Protein AF-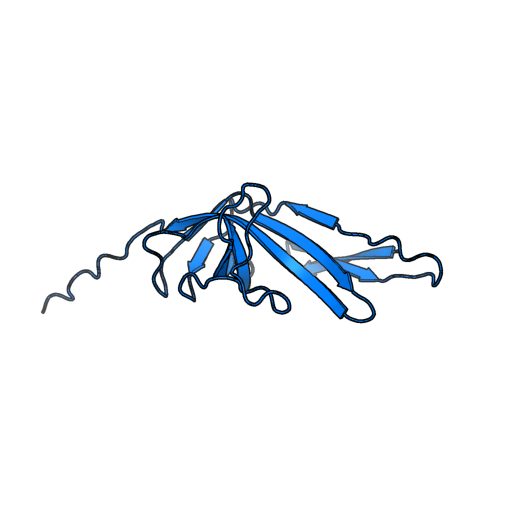A0A257RTP9-F1 (afdb_monomer)

Nearest PDB structures (foldseek):
  3tqy-assembly1_D  TM=5.993E-01  e=2.022E-03  Coxiella burnetii
  7vum-assembly1_C  TM=6.004E-01  e=2.499E-03  Pseudomonas aeruginosa PAO1
  1ue6-assembly1_B-2  TM=5.373E-01  e=2.132E-03  Mycobacterium tuberculosis
  2k5v-assembly1_A  TM=5.309E-01  e=2.640E-01  Methanococcus maripaludis
  2hql-assembly2_C  TM=3.194E-01  e=8.923E-01  Mycoplasmoides pneumoniae

Foldseek 3Di:
DDFDFDFDDDVPDTDTDTDDDDDDDDDCPWPKDKDWDDCPQKWKWWQDAWAFPADPPVRDGDADPVRFGKTWTWMWIQGPPGIDTATEIEGHGEPPHDGGFTKDFARWMWIWGDDPPDTDIHIYTHDIYGPDPPPPDPPDD

Structure (mmCIF, N/CA/C/O backbone):
data_AF-A0A257RTP9-F1
#
_entry.id   AF-A0A257RTP9-F1
#
loop_
_atom_site.group_PDB
_atom_site.id
_atom_site.type_symbol
_atom_site.label_atom_id
_atom_site.label_alt_id
_atom_site.label_comp_id
_atom_site.label_asym_id
_atom_site.label_entity_id
_atom_site.label_seq_id
_atom_site.pdbx_PDB_ins_code
_atom_site.Cartn_x
_atom_site.Cartn_y
_atom_site.Cartn_z
_atom_site.occupancy
_atom_site.B_iso_or_equiv
_atom_site.auth_seq_id
_atom_site.auth_comp_id
_atom_site.auth_asym_id
_atom_site.auth_atom_id
_atom_site.pdbx_PDB_model_num
ATOM 1 N N . MET A 1 1 ? 27.534 -8.662 5.327 1.00 55.84 1 MET A N 1
ATOM 2 C CA . MET A 1 1 ? 26.340 -7.868 5.716 1.00 55.84 1 MET A CA 1
ATOM 3 C C . MET A 1 1 ? 26.090 -7.968 7.215 1.00 55.84 1 MET A C 1
ATOM 5 O O . MET A 1 1 ? 25.729 -9.040 7.689 1.00 55.84 1 MET A O 1
ATOM 9 N N . THR A 1 2 ? 26.276 -6.873 7.956 1.00 44.69 2 THR A N 1
ATOM 10 C CA . THR A 1 2 ? 25.970 -6.822 9.393 1.00 44.69 2 THR A CA 1
ATOM 11 C C . THR A 1 2 ? 24.638 -6.110 9.568 1.00 44.69 2 THR A C 1
ATOM 13 O O . THR A 1 2 ? 24.501 -4.936 9.227 1.00 44.69 2 THR A O 1
ATOM 16 N N . LEU A 1 3 ? 23.638 -6.817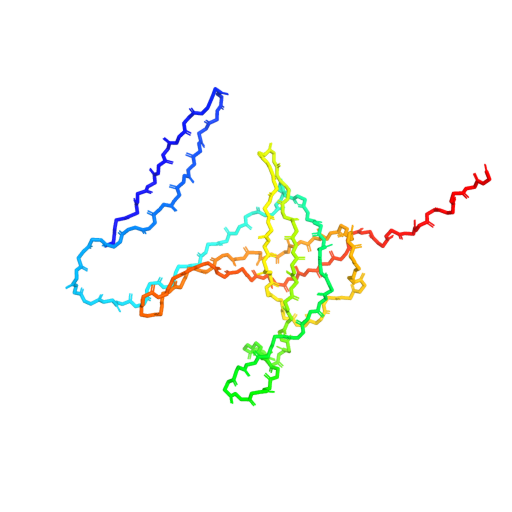 10.091 1.00 47.09 3 LEU A N 1
ATOM 17 C CA . LEU A 1 3 ? 22.421 -6.164 10.552 1.00 47.09 3 LEU A CA 1
ATOM 18 C C . LEU A 1 3 ? 22.743 -5.539 11.903 1.00 47.09 3 LEU A C 1
ATOM 20 O O . LEU A 1 3 ? 22.872 -6.248 12.900 1.00 47.09 3 LEU A O 1
ATOM 24 N N . THR A 1 4 ? 22.898 -4.216 11.928 1.00 45.53 4 THR A N 1
ATOM 25 C CA . THR A 1 4 ? 23.021 -3.511 13.202 1.00 45.53 4 THR A CA 1
ATOM 26 C C . THR A 1 4 ? 21.623 -3.136 13.643 1.00 45.53 4 THR A C 1
ATOM 28 O O . THR A 1 4 ? 21.000 -2.208 13.124 1.00 45.53 4 THR A O 1
ATOM 31 N N . VAL A 1 5 ? 21.109 -3.930 14.573 1.00 47.53 5 VAL A N 1
ATOM 32 C CA . VAL A 1 5 ? 19.855 -3.649 15.250 1.00 47.53 5 VAL A CA 1
ATOM 33 C C . VAL A 1 5 ? 20.189 -2.737 16.420 1.00 47.53 5 VAL A C 1
ATOM 35 O O . VAL A 1 5 ? 20.748 -3.177 17.423 1.00 47.53 5 VAL A O 1
ATOM 38 N N . PHE A 1 6 ? 19.900 -1.447 16.271 1.00 48.06 6 PHE A N 1
ATOM 39 C CA . PHE A 1 6 ? 20.047 -0.513 17.376 1.00 48.06 6 PHE A CA 1
ATOM 40 C C . PHE A 1 6 ? 18.810 -0.614 18.254 1.00 48.06 6 PHE A C 1
ATOM 42 O O . PHE A 1 6 ? 17.725 -0.185 17.860 1.00 48.06 6 PHE A O 1
ATOM 49 N N . ALA A 1 7 ? 19.002 -1.190 19.436 1.00 41.19 7 ALA A N 1
ATOM 50 C CA . ALA A 1 7 ? 18.074 -1.072 20.540 1.00 41.19 7 ALA A CA 1
ATOM 51 C C . ALA A 1 7 ? 18.228 0.328 21.148 1.00 41.19 7 ALA A C 1
ATOM 53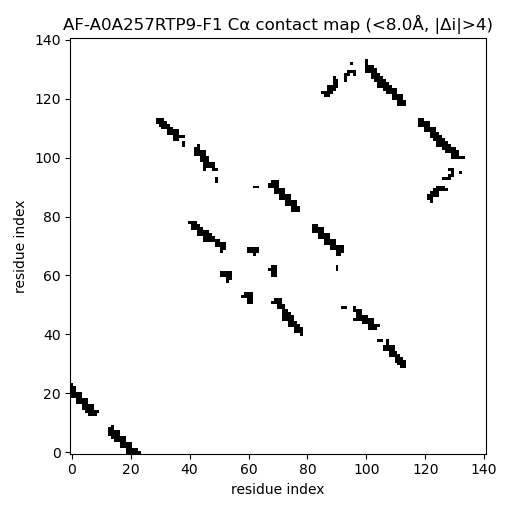 O O . ALA A 1 7 ? 19.233 0.610 21.802 1.00 41.19 7 ALA A O 1
ATOM 54 N N . PHE A 1 8 ? 17.271 1.218 20.911 1.00 58.28 8 PHE A N 1
ATOM 55 C CA . PHE A 1 8 ? 17.201 2.490 21.627 1.00 58.28 8 PHE A CA 1
ATOM 56 C C . PHE A 1 8 ? 16.088 2.399 22.667 1.00 58.28 8 PHE A C 1
ATOM 58 O O . PHE A 1 8 ? 15.010 1.894 22.377 1.00 58.28 8 PHE A O 1
ATOM 65 N N . SER A 1 9 ? 16.355 2.828 23.897 1.00 39.91 9 SER A N 1
ATOM 66 C CA . SER A 1 9 ? 15.379 2.762 24.984 1.00 39.91 9 SER A CA 1
ATOM 67 C C . SER A 1 9 ? 14.951 4.170 25.369 1.00 39.91 9 SER A C 1
ATOM 69 O O . SER A 1 9 ? 15.769 4.982 25.799 1.00 39.91 9 SER A O 1
ATOM 71 N N . GLN A 1 10 ? 13.659 4.447 25.210 1.00 55.81 10 GLN A N 1
ATOM 72 C CA . GLN A 1 10 ? 12.974 5.530 25.916 1.00 55.81 10 GLN A CA 1
ATOM 73 C C . GLN A 1 10 ? 12.272 4.930 27.144 1.00 55.81 10 GLN A C 1
ATOM 75 O O . GLN A 1 10 ? 12.061 3.712 27.168 1.00 55.81 10 GLN A O 1
ATOM 80 N N . PRO A 1 11 ? 11.937 5.718 28.187 1.00 50.47 11 PRO A N 1
ATOM 81 C CA . PRO A 1 11 ? 11.333 5.173 29.402 1.00 50.47 11 PRO A CA 1
ATOM 82 C C . PRO A 1 11 ? 10.086 4.331 29.085 1.00 50.47 11 PRO A C 1
ATOM 84 O O . PRO A 1 11 ? 9.049 4.861 28.703 1.00 50.47 11 PRO A O 1
ATOM 87 N N . GLY A 1 12 ? 10.221 3.010 29.245 1.00 48.84 12 GLY A N 1
ATOM 88 C CA . GLY A 1 12 ? 9.152 2.021 29.087 1.00 48.84 12 GLY A CA 1
ATOM 89 C C . GLY A 1 12 ? 9.109 1.239 27.767 1.00 48.84 12 GLY A C 1
ATOM 90 O O . GLY A 1 12 ? 8.331 0.292 27.697 1.00 48.84 12 GLY A O 1
ATOM 91 N N . VAL A 1 13 ? 9.915 1.568 26.744 1.00 37.66 13 VAL A N 1
ATOM 92 C CA . VAL A 1 13 ? 9.818 0.933 25.406 1.00 37.66 13 VAL A CA 1
ATOM 93 C C . VAL A 1 13 ? 11.198 0.686 24.775 1.00 37.66 13 VAL A C 1
ATOM 95 O O . VAL A 1 13 ? 12.103 1.521 24.869 1.00 37.66 13 VAL A O 1
ATOM 98 N N . LEU A 1 14 ? 11.362 -0.482 24.138 1.00 37.22 14 LEU A N 1
ATOM 99 C CA . LEU A 1 14 ? 12.559 -0.894 23.396 1.00 37.22 14 LEU A CA 1
ATOM 100 C C . LEU A 1 14 ? 12.326 -0.712 21.888 1.00 37.22 14 LEU A C 1
ATOM 102 O O . LEU A 1 14 ? 11.552 -1.448 21.284 1.00 37.22 14 LEU A O 1
ATOM 106 N N . TYR A 1 15 ? 13.027 0.236 21.279 1.00 44.69 15 TYR A N 1
ATOM 107 C CA . TYR A 1 15 ? 12.947 0.543 19.852 1.00 44.69 15 TYR A CA 1
ATOM 108 C C . TYR A 1 15 ? 14.003 -0.243 19.085 1.00 44.69 15 TYR A C 1
ATOM 110 O O . TYR A 1 15 ? 15.163 -0.242 19.486 1.00 44.69 15 TYR A O 1
ATOM 118 N N . LEU A 1 16 ? 13.641 -0.855 17.955 1.00 45.94 16 LEU A N 1
ATOM 119 C CA . LEU A 1 16 ? 14.574 -1.583 17.087 1.00 45.94 16 LEU A CA 1
ATOM 120 C C . LEU A 1 16 ? 14.747 -0.822 15.770 1.00 45.94 16 LEU A C 1
ATOM 122 O O . LEU A 1 16 ? 13.957 -0.970 14.840 1.00 45.94 16 LEU A O 1
ATOM 126 N N . ARG A 1 17 ? 15.804 -0.013 15.660 1.00 54.06 17 ARG A N 1
ATOM 127 C CA . ARG A 1 17 ? 16.180 0.602 14.381 1.00 54.06 17 ARG A CA 1
ATOM 128 C C . ARG A 1 17 ? 17.064 -0.373 13.614 1.00 54.06 17 ARG A C 1
ATOM 130 O O . ARG A 1 17 ? 18.225 -0.579 13.966 1.00 54.06 17 ARG A O 1
ATOM 137 N N . VAL A 1 18 ? 16.509 -0.973 12.565 1.00 49.22 18 VAL A N 1
ATOM 138 C CA . VAL A 1 18 ? 17.244 -1.888 11.686 1.00 49.22 18 VAL A CA 1
ATOM 139 C C . VAL A 1 18 ? 18.015 -1.065 10.661 1.00 49.22 18 VAL A C 1
ATOM 141 O O . VAL A 1 18 ? 17.437 -0.515 9.725 1.00 49.22 18 VAL A O 1
ATOM 144 N N . VAL A 1 19 ? 19.330 -0.961 10.847 1.00 48.31 19 VAL A N 1
ATOM 145 C CA . VAL A 1 19 ? 20.228 -0.345 9.868 1.00 48.31 19 VAL A CA 1
ATOM 146 C C . VAL A 1 19 ? 21.005 -1.459 9.179 1.00 48.31 19 VAL A C 1
ATOM 148 O O . VAL A 1 19 ? 21.775 -2.188 9.810 1.00 48.31 19 VAL A O 1
ATOM 151 N N . ALA A 1 20 ? 20.790 -1.607 7.875 1.00 48.59 20 ALA A N 1
ATOM 152 C CA . ALA A 1 20 ? 21.568 -2.517 7.050 1.00 48.59 20 ALA A CA 1
ATOM 153 C C . ALA A 1 20 ? 22.876 -1.826 6.639 1.00 48.59 20 ALA A C 1
ATOM 155 O O . ALA A 1 20 ? 22.851 -0.874 5.862 1.00 48.59 20 ALA A O 1
ATOM 156 N N . THR A 1 21 ? 24.016 -2.301 7.145 1.00 51.81 21 THR A N 1
ATOM 157 C CA . THR A 1 21 ? 25.340 -1.888 6.661 1.00 51.81 21 THR A CA 1
ATOM 158 C C . THR A 1 21 ? 26.091 -3.092 6.095 1.00 51.81 21 THR A C 1
ATOM 160 O O . THR A 1 21 ? 26.297 -4.118 6.753 1.00 51.81 21 THR A O 1
ATOM 163 N N . ASN A 1 22 ? 26.491 -2.993 4.827 1.00 52.72 22 ASN A N 1
ATOM 164 C CA . ASN A 1 22 ? 27.319 -4.005 4.181 1.00 52.72 22 ASN A CA 1
ATOM 165 C C . ASN A 1 22 ? 28.789 -3.754 4.526 1.00 52.72 22 ASN A C 1
ATOM 167 O O . ASN A 1 22 ? 29.403 -2.829 4.011 1.00 52.72 22 ASN A O 1
ATOM 171 N N . ARG A 1 23 ? 29.337 -4.575 5.428 1.00 60.19 23 ARG A N 1
ATOM 172 C CA . ARG A 1 23 ? 30.776 -4.825 5.505 1.00 60.19 23 ARG A CA 1
ATOM 173 C C . ARG A 1 23 ? 31.075 -6.004 4.577 1.00 60.19 23 ARG A C 1
ATOM 175 O O . ARG A 1 23 ? 30.393 -7.029 4.696 1.00 60.19 23 ARG A O 1
ATOM 182 N N . ASP A 1 24 ? 32.047 -5.775 3.702 1.00 50.06 24 ASP A N 1
ATOM 183 C CA . ASP A 1 24 ? 32.729 -6.673 2.762 1.00 50.06 24 ASP A CA 1
ATOM 184 C C . ASP A 1 24 ? 32.346 -6.512 1.279 1.00 50.06 24 ASP A C 1
ATOM 186 O O . ASP A 1 24 ? 31.275 -6.901 0.812 1.00 50.06 24 ASP A O 1
ATOM 190 N N . ASP A 1 25 ? 33.311 -5.939 0.555 1.00 53.22 25 ASP A N 1
ATOM 191 C CA . ASP A 1 25 ? 33.371 -5.704 -0.883 1.00 53.22 25 ASP A CA 1
ATOM 192 C C . ASP A 1 25 ? 33.756 -6.994 -1.629 1.00 53.22 25 ASP A C 1
ATOM 194 O O . ASP A 1 25 ? 34.843 -7.098 -2.192 1.00 53.22 25 ASP A O 1
ATOM 198 N N . ASN A 1 26 ? 32.919 -8.031 -1.614 1.00 48.03 26 ASN A N 1
ATOM 199 C CA . ASN A 1 26 ? 33.019 -9.083 -2.631 1.00 48.03 26 ASN A CA 1
ATOM 200 C C . ASN A 1 26 ? 31.734 -9.916 -2.703 1.00 48.03 26 ASN A C 1
ATOM 202 O O . ASN A 1 26 ? 31.303 -10.490 -1.709 1.00 48.03 26 ASN A O 1
ATOM 206 N N . GLU A 1 27 ? 31.149 -9.976 -3.900 1.00 47.44 27 GLU A N 1
ATOM 207 C CA . GLU A 1 27 ? 29.901 -10.668 -4.255 1.00 47.44 27 GLU A CA 1
ATOM 208 C C . GLU A 1 27 ? 28.613 -10.085 -3.630 1.00 47.44 27 GLU A C 1
ATOM 210 O O . GLU A 1 27 ? 28.013 -10.636 -2.706 1.00 47.44 27 GLU A O 1
ATOM 215 N N . ILE A 1 28 ? 28.109 -8.986 -4.212 1.00 48.56 28 ILE A N 1
ATOM 216 C CA . ILE A 1 28 ? 26.727 -8.525 -3.997 1.00 48.56 28 ILE A CA 1
ATOM 217 C C . ILE A 1 28 ? 25.777 -9.544 -4.645 1.00 48.56 28 ILE A C 1
ATOM 219 O O . ILE A 1 28 ? 25.266 -9.343 -5.745 1.00 48.56 28 ILE A O 1
ATOM 223 N N . LYS A 1 29 ? 25.513 -10.662 -3.963 1.00 47.22 29 LYS A N 1
ATOM 224 C CA . LYS A 1 29 ? 24.253 -11.384 -4.160 1.00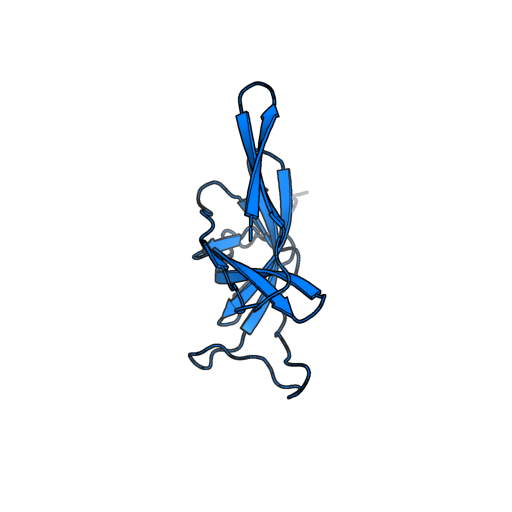 47.22 29 LYS A CA 1
ATOM 225 C C . LYS A 1 29 ? 23.148 -10.394 -3.803 1.00 47.22 29 LYS A C 1
ATOM 227 O O . LYS A 1 29 ? 23.089 -9.954 -2.656 1.00 47.22 29 LYS A O 1
ATOM 232 N N . GLU A 1 30 ? 22.316 -10.011 -4.773 1.00 54.41 30 GLU A N 1
ATOM 233 C CA . GLU A 1 30 ? 21.139 -9.162 -4.558 1.00 54.41 30 GLU A CA 1
ATOM 234 C C . GLU A 1 30 ? 20.325 -9.675 -3.355 1.00 54.41 30 GLU A C 1
ATOM 236 O O . GLU A 1 30 ? 19.520 -10.600 -3.471 1.00 54.41 30 GLU A O 1
ATOM 241 N N . SER A 1 31 ? 20.525 -9.090 -2.174 1.00 56.84 31 SER A N 1
ATOM 242 C CA . SER A 1 31 ? 19.802 -9.481 -0.967 1.00 56.84 31 SER A CA 1
ATOM 243 C C . SER A 1 31 ? 18.489 -8.705 -0.905 1.00 56.84 31 SER A C 1
ATOM 245 O O . SER A 1 31 ? 18.357 -7.661 -0.268 1.00 56.84 31 SER A O 1
ATOM 247 N N . LYS A 1 32 ? 17.484 -9.217 -1.618 1.00 64.38 32 LYS A N 1
ATOM 248 C CA . LYS A 1 32 ? 16.094 -8.762 -1.490 1.00 64.38 32 LYS A CA 1
ATOM 249 C C . LYS A 1 32 ? 15.483 -9.413 -0.249 1.00 64.38 32 LYS A C 1
ATOM 251 O O . LYS A 1 32 ? 15.117 -10.587 -0.288 1.00 64.38 32 LYS A O 1
ATOM 256 N N . MET A 1 33 ? 15.377 -8.672 0.853 1.00 81.81 33 MET A N 1
ATOM 257 C CA . MET A 1 33 ? 14.648 -9.128 2.040 1.00 81.81 33 MET A CA 1
ATOM 258 C C . MET A 1 33 ? 13.190 -8.694 1.942 1.00 81.81 33 MET A C 1
ATOM 260 O O . MET A 1 33 ? 12.905 -7.558 1.567 1.00 81.81 33 MET A O 1
ATOM 264 N N . LYS A 1 34 ? 12.272 -9.600 2.288 1.00 81.25 34 LYS A N 1
ATOM 265 C CA . LYS A 1 34 ? 10.838 -9.322 2.408 1.00 81.25 34 LYS A CA 1
ATOM 266 C C . LYS A 1 34 ? 10.460 -9.368 3.881 1.00 81.25 34 LYS A C 1
ATOM 268 O O . LYS A 1 34 ? 10.678 -10.382 4.535 1.00 81.25 34 LYS A O 1
ATOM 273 N N . LEU A 1 35 ? 9.899 -8.277 4.378 1.00 86.56 35 LEU A N 1
ATOM 274 C CA . LEU A 1 35 ? 9.499 -8.089 5.764 1.00 86.56 35 LEU A CA 1
ATOM 275 C C . LEU A 1 35 ? 7.978 -7.909 5.796 1.00 86.56 35 LEU A C 1
ATOM 277 O O . LEU A 1 35 ? 7.490 -6.849 5.396 1.00 86.56 35 LEU A O 1
ATOM 281 N N . PRO A 1 36 ? 7.215 -8.934 6.210 1.00 87.06 36 PRO A N 1
ATOM 282 C CA . PRO A 1 36 ? 5.798 -8.776 6.500 1.00 87.06 36 PRO A CA 1
ATOM 283 C C . PRO A 1 36 ? 5.617 -7.771 7.639 1.00 87.06 36 PRO A C 1
ATOM 285 O O . PRO A 1 36 ? 6.281 -7.878 8.670 1.00 87.06 36 PRO A O 1
ATOM 288 N N . ILE A 1 37 ? 4.739 -6.794 7.441 1.00 83.31 37 ILE A N 1
ATOM 289 C CA . ILE A 1 37 ? 4.390 -5.791 8.445 1.00 83.31 37 ILE A CA 1
ATOM 290 C C . ILE A 1 37 ? 3.039 -6.179 9.028 1.00 83.31 37 ILE A C 1
ATOM 292 O O . ILE A 1 37 ? 2.065 -6.337 8.290 1.00 83.31 37 ILE A O 1
ATOM 296 N N . ASP A 1 38 ? 2.981 -6.314 10.351 1.00 84.12 38 ASP A N 1
ATOM 297 C CA . ASP A 1 38 ? 1.704 -6.446 11.037 1.00 84.12 38 ASP A CA 1
ATOM 298 C C . ASP A 1 38 ? 0.971 -5.099 11.021 1.00 84.12 38 ASP A C 1
ATOM 300 O O . ASP A 1 38 ? 1.457 -4.098 11.547 1.00 84.12 38 ASP A O 1
ATOM 304 N N . THR A 1 39 ? -0.195 -5.076 10.381 1.00 86.69 39 THR A N 1
ATOM 305 C CA . THR A 1 39 ? -1.045 -3.889 10.253 1.00 86.69 39 THR A CA 1
ATOM 306 C C . THR A 1 39 ? -2.154 -3.838 11.304 1.00 86.69 39 THR A C 1
ATOM 308 O O . THR A 1 39 ? -2.968 -2.920 11.273 1.00 86.69 39 THR A O 1
ATOM 311 N N . SER A 1 40 ? -2.196 -4.793 12.244 1.00 83.06 40 SER A N 1
ATOM 312 C CA . SER A 1 40 ? -3.257 -4.918 13.257 1.00 83.06 40 SER A CA 1
ATOM 313 C C . SER A 1 40 ? -3.388 -3.707 14.186 1.00 83.06 40 SER A C 1
ATOM 315 O O . SER A 1 40 ? -4.493 -3.375 14.609 1.00 83.06 40 SER A O 1
ATOM 317 N N . SER A 1 41 ? -2.266 -3.053 14.489 1.00 81.75 41 SER A N 1
ATOM 318 C CA . SER A 1 41 ? -2.170 -1.933 15.434 1.00 81.75 41 SER A CA 1
ATOM 319 C C . SER A 1 41 ? -1.922 -0.589 14.738 1.00 81.75 41 SER A C 1
ATOM 321 O O . SER A 1 41 ? -1.521 0.374 15.389 1.00 81.75 41 SER A O 1
ATOM 323 N N . LEU A 1 42 ? -2.098 -0.542 13.412 1.00 87.31 42 LEU A N 1
ATOM 324 C CA . LEU A 1 42 ? -1.850 0.636 12.587 1.00 87.31 42 LEU A CA 1
ATOM 325 C C . LEU A 1 42 ? -3.155 1.141 11.970 1.00 87.31 42 LEU A C 1
ATOM 327 O O . LEU A 1 42 ? -3.897 0.384 11.341 1.00 87.31 42 LEU A O 1
ATOM 331 N N . ASP A 1 43 ? -3.381 2.443 12.087 1.00 90.62 43 ASP A N 1
ATOM 332 C CA . ASP A 1 43 ? -4.403 3.164 11.341 1.00 90.62 43 ASP A CA 1
ATOM 333 C C . ASP A 1 43 ? -3.811 3.699 10.039 1.00 90.62 43 ASP A C 1
ATOM 335 O O . ASP A 1 43 ? -2.687 4.197 10.017 1.00 90.62 43 ASP A O 1
ATOM 339 N N . PHE A 1 44 ? -4.562 3.634 8.938 1.00 92.62 44 PHE A N 1
ATOM 340 C CA . PHE A 1 44 ? -4.101 4.167 7.656 1.00 92.62 44 PHE A CA 1
ATOM 341 C C . PHE A 1 44 ? -5.052 5.219 7.099 1.00 92.62 44 PHE A C 1
ATOM 343 O O . PHE A 1 44 ? -6.267 5.021 7.058 1.00 92.62 44 PHE A O 1
ATOM 350 N N . LEU A 1 45 ? -4.482 6.313 6.595 1.00 93.12 45 LEU A N 1
ATOM 351 C CA . LEU A 1 45 ? -5.202 7.358 5.866 1.00 93.12 45 LEU A CA 1
ATOM 352 C C . LEU A 1 45 ? -4.658 7.477 4.446 1.00 93.12 45 LEU A C 1
ATOM 354 O O . LEU A 1 45 ? -3.454 7.622 4.250 1.00 93.12 45 LEU A O 1
ATOM 358 N N . ALA A 1 46 ? -5.532 7.460 3.445 1.00 93.38 46 ALA A N 1
ATOM 359 C CA . ALA A 1 46 ? -5.138 7.714 2.066 1.00 93.38 46 ALA A CA 1
ATOM 360 C C . ALA A 1 46 ? -4.832 9.204 1.863 1.00 93.38 46 ALA A C 1
ATOM 362 O O . ALA A 1 46 ? -5.683 10.058 2.100 1.00 93.38 46 ALA A O 1
ATOM 363 N N . VAL A 1 47 ? -3.630 9.525 1.385 1.00 93.19 47 VAL A N 1
ATOM 364 C CA . VAL A 1 47 ? -3.204 10.905 1.066 1.00 93.19 47 VAL A CA 1
ATOM 365 C C . VAL A 1 47 ? -2.963 11.117 -0.427 1.00 93.19 47 VAL A C 1
ATOM 367 O O . VAL A 1 47 ? -2.470 12.157 -0.847 1.00 93.19 47 VAL A O 1
ATOM 370 N N . SER A 1 48 ? -3.356 10.141 -1.241 1.00 90.62 48 SER A N 1
ATOM 371 C CA . SER A 1 48 ? -3.419 10.236 -2.700 1.00 90.62 48 SER A CA 1
ATOM 372 C C . SER A 1 48 ? -4.578 9.392 -3.223 1.00 90.62 48 SER A C 1
ATOM 374 O O . SER A 1 48 ? -5.085 8.520 -2.511 1.00 90.62 48 SER A O 1
ATOM 376 N N . ILE A 1 49 ? -4.975 9.641 -4.467 1.00 90.31 49 ILE A N 1
ATOM 377 C CA . ILE A 1 49 ? -5.801 8.705 -5.234 1.00 90.31 49 ILE A CA 1
ATOM 378 C C . ILE A 1 49 ? -4.938 7.543 -5.750 1.00 90.31 49 ILE A C 1
ATOM 380 O O . ILE A 1 49 ? -3.712 7.591 -5.671 1.00 90.31 49 ILE A O 1
ATOM 384 N N . ALA A 1 50 ? -5.571 6.490 -6.266 1.00 91.94 50 ALA A N 1
ATOM 385 C CA . ALA A 1 50 ? -4.851 5.366 -6.847 1.00 91.94 50 ALA A CA 1
ATOM 386 C C . ALA A 1 50 ? -4.277 5.763 -8.207 1.00 91.94 50 ALA A C 1
ATOM 388 O O . ALA A 1 50 ? -5.022 6.060 -9.138 1.00 91.94 50 ALA A O 1
ATOM 389 N N . GLU A 1 51 ? -2.953 5.748 -8.323 1.00 92.75 51 GLU A N 1
ATOM 390 C CA . GLU A 1 51 ? -2.263 6.138 -9.550 1.00 92.75 51 GLU A CA 1
ATOM 391 C C . GLU A 1 51 ? -1.688 4.915 -10.269 1.00 92.75 51 GLU A C 1
ATOM 393 O O . GLU A 1 51 ? -1.076 4.054 -9.628 1.00 92.75 51 GLU A O 1
ATOM 398 N N . PRO A 1 52 ? -1.852 4.801 -11.598 1.00 93.19 52 PRO A N 1
ATOM 399 C CA . PRO A 1 52 ? -1.276 3.699 -12.352 1.00 93.19 52 PRO A CA 1
ATOM 400 C C . PRO A 1 52 ? 0.252 3.775 -12.310 1.00 93.19 52 PRO A C 1
ATOM 402 O O . PRO A 1 52 ? 0.856 4.793 -12.649 1.00 93.19 52 PRO A O 1
ATOM 405 N N . VAL A 1 53 ? 0.906 2.677 -11.930 1.00 91.88 53 VAL A N 1
ATOM 406 C CA . VAL A 1 53 ? 2.370 2.620 -11.950 1.00 91.88 53 VAL A CA 1
ATOM 407 C C . VAL A 1 53 ? 2.823 2.366 -13.377 1.00 91.88 53 VAL A C 1
ATOM 409 O O . VAL A 1 53 ? 2.603 1.281 -13.905 1.00 91.88 53 VAL A O 1
ATOM 412 N N . ILE A 1 54 ? 3.491 3.337 -13.992 1.00 91.88 54 ILE A N 1
ATOM 413 C CA . ILE A 1 54 ? 4.024 3.200 -15.349 1.00 91.88 54 ILE A CA 1
ATOM 414 C C . ILE A 1 54 ? 5.467 2.692 -15.301 1.00 91.88 54 ILE A C 1
ATOM 416 O O . ILE A 1 54 ? 6.281 3.115 -14.476 1.00 91.88 54 ILE A O 1
ATOM 420 N N . ASP A 1 55 ? 5.776 1.738 -16.170 1.00 85.88 55 ASP A N 1
ATOM 421 C CA . ASP A 1 55 ? 7.133 1.273 -16.410 1.00 85.88 55 ASP A CA 1
ATOM 422 C C . ASP A 1 55 ? 7.863 2.259 -17.329 1.00 85.88 55 ASP A C 1
ATOM 424 O O . ASP A 1 55 ? 7.329 2.680 -18.355 1.00 85.88 55 ASP A O 1
ATOM 428 N N . PHE A 1 56 ? 9.072 2.663 -16.945 1.00 79.44 56 PHE A N 1
ATOM 429 C CA . PHE A 1 56 ? 9.788 3.723 -17.652 1.00 79.44 56 PHE A CA 1
ATOM 430 C C . PHE A 1 56 ? 10.227 3.297 -19.059 1.00 79.44 56 PHE A C 1
ATOM 432 O O . PHE A 1 56 ? 10.111 4.085 -19.998 1.00 79.44 56 PHE A O 1
ATOM 439 N N . ASP A 1 57 ? 10.688 2.055 -19.206 1.00 81.69 57 ASP A N 1
ATOM 440 C CA . ASP A 1 57 ? 11.241 1.547 -20.459 1.00 81.69 57 ASP A CA 1
ATOM 441 C C . ASP A 1 57 ? 10.133 1.245 -21.470 1.00 81.69 57 ASP A C 1
ATOM 443 O O . ASP A 1 57 ? 10.183 1.681 -22.620 1.00 81.69 57 ASP A O 1
ATOM 447 N N . SER A 1 58 ? 9.090 0.539 -21.031 1.00 86.06 58 SER A N 1
ATOM 448 C CA . SER A 1 58 ? 7.986 0.136 -21.912 1.00 86.06 58 SER A CA 1
ATOM 449 C C . SER A 1 58 ? 6.902 1.203 -22.079 1.00 86.06 58 SER A C 1
ATOM 451 O O . SER A 1 58 ? 6.085 1.096 -22.994 1.00 86.06 58 SER A O 1
ATOM 453 N N . ARG A 1 59 ? 6.861 2.226 -21.211 1.00 88.69 59 ARG A N 1
ATOM 454 C CA . ARG A 1 59 ? 5.773 3.224 -21.114 1.00 88.69 59 ARG A CA 1
ATOM 455 C C . ARG A 1 59 ? 4.379 2.612 -20.943 1.00 88.69 59 ARG A C 1
ATOM 457 O O . ARG A 1 59 ? 3.373 3.283 -21.166 1.00 88.69 59 ARG A O 1
ATOM 464 N N . GLN A 1 60 ? 4.311 1.345 -20.550 1.00 88.81 60 GLN A N 1
ATOM 465 C CA . GLN A 1 60 ? 3.070 0.639 -20.273 1.00 88.81 60 GLN A CA 1
ATOM 466 C C . GLN A 1 60 ? 2.819 0.603 -18.771 1.00 88.81 60 GLN A C 1
ATOM 468 O O . GLN A 1 60 ? 3.738 0.722 -17.955 1.00 88.81 60 GLN A O 1
ATOM 473 N N . GLN A 1 61 ? 1.553 0.444 -18.394 1.00 89.44 61 GLN A N 1
ATOM 474 C CA . GLN A 1 61 ? 1.218 0.228 -16.998 1.00 89.44 61 GLN A CA 1
ATOM 475 C C . GLN A 1 61 ? 1.830 -1.091 -16.527 1.00 89.44 61 GLN A C 1
ATOM 477 O O . GLN A 1 61 ? 1.683 -2.130 -17.171 1.00 89.44 61 GLN A O 1
ATOM 482 N N . ARG A 1 62 ? 2.517 -1.045 -15.386 1.00 90.31 62 ARG A N 1
ATOM 483 C CA . ARG A 1 62 ? 3.072 -2.230 -14.749 1.00 90.31 62 ARG A C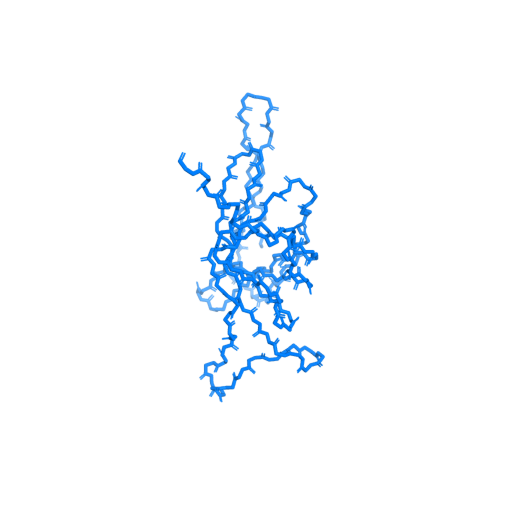A 1
ATOM 484 C C . ARG A 1 62 ? 1.952 -3.170 -14.363 1.00 90.31 62 ARG A C 1
ATOM 486 O O . ARG A 1 62 ? 0.941 -2.751 -13.805 1.00 90.31 62 ARG A O 1
ATOM 493 N N . VAL A 1 63 ? 2.183 -4.446 -14.619 1.00 91.69 63 VAL A N 1
ATOM 494 C CA . VAL A 1 63 ? 1.305 -5.530 -14.208 1.00 91.69 63 VAL A CA 1
ATOM 495 C C . VAL A 1 63 ? 2.026 -6.430 -13.221 1.00 91.69 63 VAL A C 1
ATOM 497 O O . VAL A 1 63 ? 3.255 -6.505 -13.193 1.00 91.69 63 VAL A O 1
ATOM 500 N N . ASP A 1 64 ? 1.244 -7.080 -12.379 1.00 87.94 64 ASP A N 1
ATOM 501 C CA . ASP A 1 64 ? 1.722 -8.103 -11.471 1.00 87.94 64 ASP A CA 1
ATOM 502 C C . ASP A 1 64 ? 1.903 -9.459 -12.170 1.00 87.94 64 ASP A C 1
ATOM 504 O O . ASP A 1 64 ? 1.538 -9.613 -13.335 1.00 87.94 64 ASP A O 1
ATOM 508 N N . ALA A 1 65 ? 2.415 -10.459 -11.446 1.00 85.19 65 ALA A N 1
ATOM 509 C CA . ALA A 1 65 ? 2.559 -11.834 -11.931 1.00 85.19 65 ALA A CA 1
ATOM 510 C C . ALA A 1 65 ? 1.251 -12.419 -12.505 1.00 85.19 65 ALA A C 1
ATOM 512 O O . ALA A 1 65 ? 1.290 -13.142 -13.496 1.00 85.19 65 ALA A O 1
ATOM 513 N N . ASP A 1 66 ? 0.098 -12.047 -11.941 1.00 85.44 66 ASP A N 1
ATOM 514 C CA . ASP A 1 66 ? -1.229 -12.468 -12.415 1.00 85.44 66 ASP A CA 1
ATOM 515 C C . ASP A 1 66 ? -1.776 -11.615 -13.581 1.00 85.44 66 ASP A C 1
ATOM 517 O O . ASP A 1 66 ? -2.950 -11.715 -13.938 1.00 85.44 66 ASP A O 1
ATOM 521 N N . GLY A 1 67 ? -0.977 -10.699 -14.138 1.00 88.12 67 GLY A N 1
ATOM 522 C CA . GLY A 1 67 ? -1.392 -9.789 -15.211 1.00 88.12 67 GLY A CA 1
ATOM 523 C C . GLY A 1 67 ? -2.284 -8.625 -14.759 1.00 88.12 67 GLY A C 1
ATOM 524 O O . GLY A 1 67 ? -2.773 -7.860 -15.589 1.00 88.12 67 GLY A O 1
ATOM 525 N N . LYS A 1 68 ? -2.501 -8.447 -13.450 1.00 90.69 68 LYS A N 1
ATOM 526 C CA . LYS A 1 68 ? -3.280 -7.323 -12.907 1.00 90.69 68 LYS A CA 1
ATOM 527 C C . LYS A 1 68 ? -2.466 -6.038 -12.913 1.00 90.69 68 LYS A C 1
ATOM 529 O O . LYS A 1 68 ? -1.345 -6.016 -12.418 1.00 90.69 68 LYS A O 1
ATOM 534 N N . ALA A 1 69 ? -3.065 -4.958 -13.397 1.00 93.06 69 ALA A N 1
ATOM 535 C CA . ALA A 1 69 ? -2.486 -3.624 -13.367 1.00 93.06 69 ALA A CA 1
ATOM 536 C C . ALA A 1 69 ? -2.118 -3.191 -11.935 1.00 93.06 69 ALA A C 1
ATOM 538 O O . ALA A 1 69 ? -2.914 -3.344 -11.010 1.00 93.06 69 ALA A O 1
ATOM 539 N N . ILE A 1 70 ? -0.910 -2.662 -11.753 1.00 93.81 70 ILE A N 1
ATOM 540 C CA . ILE A 1 70 ? -0.398 -2.187 -10.469 1.00 93.81 70 ILE A CA 1
ATOM 541 C C . ILE A 1 70 ? -0.722 -0.703 -10.322 1.00 93.81 70 ILE A C 1
ATOM 543 O O . ILE A 1 70 ? -0.492 0.103 -11.232 1.00 93.81 70 ILE A O 1
ATOM 547 N N . PHE A 1 71 ? -1.206 -0.356 -9.137 1.00 95.44 71 PHE A N 1
ATOM 548 C CA . PHE A 1 71 ? -1.477 1.007 -8.713 1.00 95.44 71 PHE A CA 1
ATOM 549 C C . PHE A 1 71 ? -0.612 1.357 -7.505 1.00 95.44 71 PHE A C 1
ATOM 551 O O . PHE A 1 71 ? -0.275 0.489 -6.697 1.00 95.44 71 PHE A O 1
ATOM 558 N N . ALA A 1 72 ? -0.228 2.622 -7.396 1.00 94.44 72 ALA A N 1
ATOM 559 C CA . ALA A 1 72 ? 0.434 3.186 -6.235 1.00 94.44 72 ALA A CA 1
ATOM 560 C C . ALA A 1 72 ? -0.559 4.052 -5.463 1.00 94.44 72 ALA A C 1
ATOM 562 O O . ALA A 1 72 ? -1.307 4.834 -6.045 1.00 94.44 72 ALA A O 1
ATOM 563 N N . VAL A 1 73 ? -0.540 3.898 -4.144 1.00 95.31 73 VAL A N 1
ATOM 564 C CA . VAL A 1 73 ? -1.302 4.719 -3.212 1.00 95.31 73 VAL A CA 1
ATOM 565 C C . VAL A 1 73 ? -0.364 5.180 -2.111 1.00 95.31 73 VAL A C 1
ATOM 567 O O . VAL A 1 73 ? 0.217 4.371 -1.390 1.00 95.31 73 VAL A O 1
ATOM 570 N N . SER A 1 74 ? -0.237 6.488 -1.961 1.00 94.00 74 SER A N 1
ATOM 571 C CA . SER A 1 74 ? 0.359 7.109 -0.785 1.00 94.00 74 SER A CA 1
ATOM 572 C C . SER A 1 74 ? -0.630 7.061 0.377 1.00 94.00 74 SER A C 1
ATOM 574 O O . SER A 1 74 ? -1.743 7.593 0.286 1.00 94.00 74 SER A O 1
ATOM 576 N N . VAL A 1 75 ? -0.213 6.427 1.468 1.00 92.81 75 VAL A N 1
ATOM 577 C CA . VAL A 1 75 ? -0.955 6.342 2.727 1.00 92.81 75 VAL A CA 1
ATOM 578 C C . VAL A 1 75 ? -0.102 6.876 3.865 1.00 92.81 75 VAL A C 1
ATOM 580 O O . VAL A 1 75 ? 1.115 6.722 3.858 1.00 92.81 75 VAL A O 1
ATOM 583 N N . VAL A 1 76 ? -0.736 7.478 4.859 1.00 92.62 76 VAL A N 1
ATOM 584 C CA . VAL A 1 76 ? -0.122 7.724 6.162 1.00 92.62 76 VAL A CA 1
ATOM 585 C C . VAL A 1 76 ? -0.425 6.512 7.030 1.00 92.62 76 VAL A C 1
ATOM 587 O O . VAL A 1 76 ? -1.596 6.185 7.198 1.00 92.62 76 VAL A O 1
ATOM 590 N N . ALA A 1 77 ? 0.605 5.853 7.550 1.00 91.44 77 ALA A N 1
ATOM 591 C CA . ALA A 1 77 ? 0.496 4.825 8.576 1.00 91.44 77 ALA A CA 1
ATOM 592 C C . ALA A 1 77 ? 0.675 5.486 9.944 1.00 91.44 77 ALA A C 1
ATOM 594 O O . ALA A 1 77 ? 1.710 6.098 10.194 1.00 91.44 77 ALA A O 1
ATOM 595 N N . ILE A 1 78 ? -0.334 5.387 10.801 1.00 90.06 78 ILE A N 1
ATOM 596 C CA . ILE A 1 78 ? -0.395 5.996 12.128 1.00 90.06 78 ILE A CA 1
ATOM 597 C C . ILE A 1 78 ? -0.364 4.864 13.152 1.00 90.06 78 ILE A C 1
ATOM 599 O O . ILE A 1 78 ? -1.208 3.971 13.126 1.00 90.06 78 ILE A O 1
ATOM 603 N N . GLY A 1 79 ? 0.616 4.897 14.045 1.00 86.56 79 GLY A N 1
ATOM 604 C CA . GLY A 1 79 ? 0.740 3.965 15.162 1.00 86.56 79 GLY A CA 1
ATOM 605 C C . GLY A 1 79 ? 0.926 4.705 16.482 1.00 86.56 79 GLY A C 1
ATOM 606 O O . GLY A 1 79 ? 0.913 5.935 16.532 1.00 86.56 79 GLY A O 1
ATOM 607 N N . GLY A 1 80 ? 1.145 3.953 17.562 1.00 74.12 80 GLY A N 1
ATOM 608 C CA . GLY A 1 80 ? 1.294 4.516 18.911 1.00 74.12 80 GLY A CA 1
ATOM 609 C C . GLY A 1 80 ? 2.447 5.517 19.088 1.00 74.12 80 GLY A C 1
ATOM 610 O O . GLY A 1 80 ? 2.428 6.289 20.041 1.00 74.12 80 GLY A O 1
ATOM 611 N N . GLU A 1 81 ? 3.427 5.536 18.181 1.00 63.09 81 GLU A N 1
ATOM 612 C CA . GLU A 1 81 ? 4.637 6.369 18.280 1.00 63.09 81 GLU A CA 1
ATOM 613 C C . GLU A 1 81 ? 4.692 7.516 17.258 1.00 63.09 81 GLU A C 1
ATOM 615 O O . GLU A 1 81 ? 5.563 8.381 17.355 1.00 63.09 81 GLU A O 1
ATOM 620 N N . GLY A 1 82 ? 3.773 7.563 16.286 1.00 79.88 82 GLY A N 1
ATOM 621 C CA . GLY A 1 82 ? 3.784 8.601 15.258 1.00 79.88 82 GLY A CA 1
ATOM 622 C C . GLY A 1 82 ? 3.125 8.197 13.946 1.00 79.88 82 GLY A C 1
ATOM 623 O O . GLY A 1 82 ? 2.359 7.235 13.878 1.00 79.88 82 GLY A O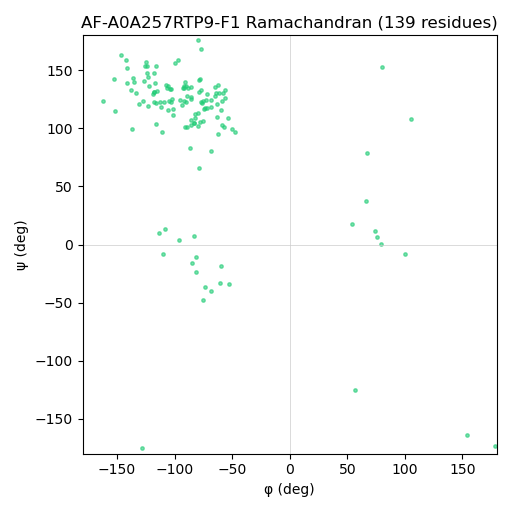 1
ATOM 624 N N . ALA A 1 83 ? 3.414 8.979 12.906 1.00 86.44 83 ALA A N 1
ATOM 625 C CA . ALA A 1 83 ? 2.844 8.815 11.580 1.00 86.44 83 ALA A CA 1
ATOM 626 C C . ALA A 1 83 ? 3.923 8.896 10.491 1.00 86.44 83 ALA A C 1
ATOM 628 O O . ALA A 1 83 ? 4.683 9.864 10.450 1.00 86.44 83 ALA A O 1
ATOM 629 N N . ASP A 1 84 ? 3.934 7.923 9.581 1.00 87.81 84 ASP A N 1
ATOM 630 C CA . ASP A 1 84 ? 4.858 7.843 8.445 1.00 87.81 84 ASP A CA 1
ATOM 631 C C . ASP A 1 84 ? 4.093 7.763 7.119 1.00 87.81 84 ASP A C 1
ATOM 633 O O . ASP A 1 84 ? 3.049 7.118 7.027 1.00 87.81 84 ASP A O 1
ATOM 637 N N . ILE A 1 85 ? 4.618 8.392 6.063 1.00 89.56 85 ILE A N 1
ATOM 638 C CA . ILE A 1 85 ? 4.032 8.312 4.716 1.00 89.56 85 ILE A CA 1
ATOM 639 C C . ILE A 1 85 ? 4.666 7.151 3.949 1.00 89.56 85 ILE A C 1
ATOM 641 O O . ILE A 1 85 ? 5.878 7.110 3.740 1.00 89.56 85 ILE A O 1
ATOM 645 N N . LEU A 1 86 ? 3.828 6.235 3.467 1.00 91.75 86 LEU A N 1
ATOM 646 C CA . LEU A 1 86 ? 4.210 5.055 2.702 1.00 91.75 86 LEU A CA 1
ATOM 647 C C . LEU A 1 86 ? 3.598 5.115 1.302 1.00 91.75 86 LEU A C 1
ATOM 649 O O . LEU A 1 86 ? 2.391 5.295 1.155 1.00 91.75 86 LEU A O 1
ATOM 653 N N . VAL A 1 87 ? 4.407 4.880 0.268 1.00 93.50 87 VAL A N 1
ATOM 654 C CA . VAL A 1 87 ? 3.901 4.638 -1.092 1.00 93.50 87 VAL A CA 1
ATOM 655 C C . VAL A 1 87 ? 3.702 3.137 -1.271 1.00 93.50 87 VAL A C 1
ATOM 657 O O . VAL A 1 87 ? 4.660 2.390 -1.487 1.00 93.50 87 VAL A O 1
ATOM 660 N N . VAL A 1 88 ? 2.454 2.694 -1.158 1.00 94.19 88 VAL A N 1
ATOM 661 C CA . VAL A 1 88 ? 2.063 1.285 -1.207 1.00 94.19 88 VAL A CA 1
ATOM 662 C C . VAL A 1 88 ? 1.637 0.915 -2.620 1.00 94.19 88 VAL A C 1
ATOM 664 O O . VAL A 1 88 ? 0.735 1.522 -3.195 1.00 94.19 88 VAL A O 1
ATOM 667 N N . LYS A 1 89 ? 2.273 -0.113 -3.182 1.00 95.56 89 LYS A N 1
ATOM 668 C CA . LYS A 1 89 ? 1.861 -0.712 -4.455 1.00 95.56 89 LYS A CA 1
ATOM 669 C C . LYS A 1 89 ? 0.831 -1.810 -4.215 1.00 95.56 89 LYS A C 1
ATOM 671 O O . LYS A 1 89 ? 1.034 -2.658 -3.350 1.00 95.56 89 LYS A O 1
ATOM 676 N N . VAL A 1 90 ? -0.232 -1.822 -5.007 1.00 95.19 90 VAL A N 1
ATOM 677 C CA . VAL A 1 90 ? -1.335 -2.786 -4.914 1.00 95.19 90 VAL A CA 1
ATOM 678 C C . VAL A 1 90 ? -1.731 -3.268 -6.307 1.00 95.19 90 VAL A C 1
ATOM 680 O O . VAL A 1 90 ? -1.662 -2.514 -7.280 1.00 95.19 90 VAL A O 1
ATOM 683 N N . ALA A 1 91 ? -2.088 -4.547 -6.416 1.00 93.50 91 ALA A N 1
ATOM 684 C CA . ALA A 1 91 ? -2.565 -5.134 -7.661 1.00 93.50 91 ALA A CA 1
ATOM 685 C C . ALA A 1 91 ? -4.078 -4.912 -7.809 1.00 93.50 91 ALA A C 1
ATOM 687 O O . ALA A 1 91 ? -4.865 -5.315 -6.953 1.00 93.50 91 ALA A O 1
ATOM 688 N N . GLY A 1 92 ? -4.486 -4.320 -8.929 1.00 91.44 92 GLY A N 1
ATOM 689 C CA . GLY A 1 92 ? -5.848 -3.848 -9.156 1.00 91.44 92 GLY A CA 1
ATOM 690 C C . GLY A 1 92 ? -6.117 -2.497 -8.491 1.00 91.44 92 GLY A C 1
ATOM 691 O O . GLY A 1 92 ? -5.484 -2.129 -7.505 1.00 91.44 92 GLY A O 1
ATOM 692 N N . GLU A 1 93 ? -7.058 -1.744 -9.057 1.00 90.19 93 GLU A N 1
ATOM 693 C CA . GLU A 1 93 ? -7.414 -0.411 -8.572 1.00 90.19 93 GLU A CA 1
ATOM 694 C C . GLU A 1 93 ? -8.251 -0.496 -7.279 1.00 90.19 93 GLU A C 1
ATOM 696 O O . GLU A 1 93 ? -9.320 -1.123 -7.278 1.00 90.19 93 GLU A O 1
ATOM 701 N N . PRO A 1 94 ? -7.812 0.137 -6.174 1.00 89.44 94 PRO A N 1
ATOM 702 C CA . PRO A 1 94 ? -8.623 0.300 -4.971 1.00 89.44 94 PRO A CA 1
ATOM 703 C C . PRO A 1 94 ? -9.862 1.155 -5.251 1.00 89.44 94 PRO A C 1
ATOM 705 O O . PRO A 1 94 ? -9.762 2.318 -5.638 1.00 89.44 94 PRO A O 1
ATOM 708 N N . LYS A 1 95 ? -11.053 0.599 -5.023 1.00 88.12 95 LYS A N 1
ATOM 709 C CA . LYS A 1 95 ? -12.315 1.309 -5.271 1.00 88.12 95 LYS A CA 1
ATOM 710 C C . LYS A 1 95 ? -12.646 2.292 -4.150 1.00 88.12 95 LYS A C 1
ATOM 712 O O . LYS A 1 95 ? -12.493 1.974 -2.974 1.00 88.12 95 LYS A O 1
ATOM 717 N N . GLY A 1 96 ? -13.192 3.448 -4.529 1.00 84.12 96 GLY A N 1
ATOM 718 C CA . GLY A 1 96 ? -13.726 4.440 -3.588 1.00 84.12 96 GLY A CA 1
ATOM 719 C C . GLY A 1 96 ? -12.663 5.225 -2.821 1.00 84.12 96 GLY A C 1
ATOM 720 O O . GLY A 1 96 ? -13.001 5.907 -1.857 1.00 84.12 96 GLY A O 1
ATOM 721 N N . LEU A 1 97 ? -11.396 5.128 -3.230 1.00 87.81 97 LEU A N 1
ATOM 722 C CA . LEU A 1 97 ? -10.290 5.820 -2.589 1.00 87.81 97 LEU A CA 1
ATOM 723 C C . LEU A 1 97 ? -10.396 7.334 -2.824 1.00 87.81 97 LEU A C 1
ATOM 725 O O . LEU A 1 97 ? -10.334 7.804 -3.959 1.00 87.81 97 LEU A O 1
ATOM 729 N N . ILE A 1 98 ? -10.536 8.092 -1.740 1.00 87.25 98 ILE A N 1
ATOM 730 C CA . ILE A 1 98 ? -10.530 9.557 -1.747 1.00 87.25 98 ILE A CA 1
ATOM 731 C C . ILE A 1 98 ? -9.466 10.070 -0.778 1.00 87.25 98 ILE A C 1
ATOM 733 O O . ILE A 1 98 ? -9.083 9.378 0.167 1.00 87.25 98 ILE A O 1
ATOM 737 N N . LEU A 1 99 ? -9.003 11.298 -1.000 1.00 89.50 99 LEU A N 1
ATOM 738 C CA . LEU A 1 99 ? -8.082 11.967 -0.085 1.00 89.50 99 LEU A CA 1
ATOM 739 C C . LEU A 1 99 ? -8.692 12.071 1.319 1.00 89.50 99 LEU A C 1
ATOM 741 O O . LEU A 1 99 ? -9.831 12.508 1.480 1.00 89.50 99 LEU A O 1
ATOM 745 N N . GLY A 1 100 ? -7.921 11.671 2.325 1.00 88.62 100 GLY A N 1
ATOM 746 C CA . GLY A 1 100 ? -8.330 11.638 3.726 1.00 88.62 100 GLY A CA 1
ATOM 747 C C . GLY A 1 100 ? -9.200 10.439 4.113 1.00 88.62 100 GLY A C 1
ATOM 748 O O . GLY A 1 100 ? -9.588 10.346 5.276 1.00 88.62 100 GLY A O 1
ATOM 749 N N . ALA A 1 101 ? -9.515 9.517 3.193 1.00 90.12 101 ALA A N 1
ATOM 750 C CA . ALA A 1 101 ? -10.256 8.306 3.544 1.00 90.12 101 ALA A CA 1
ATOM 751 C C . ALA A 1 101 ? -9.446 7.420 4.492 1.00 90.12 101 ALA A C 1
ATOM 753 O O . ALA A 1 101 ? -8.269 7.148 4.240 1.00 90.12 101 ALA A O 1
ATOM 754 N N . GLN A 1 102 ? -10.099 6.903 5.533 1.00 92.44 102 GLN A N 1
ATOM 755 C CA . GLN A 1 102 ? -9.517 5.835 6.335 1.00 92.44 102 GLN A CA 1
ATOM 756 C C . GLN A 1 102 ? -9.524 4.542 5.526 1.00 92.44 102 GLN A C 1
ATOM 758 O O . GLN A 1 102 ? -10.550 4.149 4.960 1.00 92.44 102 GLN A O 1
ATOM 763 N N . VAL A 1 103 ? -8.369 3.890 5.464 1.00 93.94 103 VAL A N 1
ATOM 764 C CA . VAL A 1 103 ? -8.166 2.673 4.685 1.00 93.94 103 VAL A CA 1
ATOM 765 C C . VAL A 1 103 ? -7.646 1.540 5.554 1.00 93.94 103 VAL A C 1
ATOM 767 O O . VAL A 1 103 ? -6.998 1.746 6.573 1.00 93.94 103 VAL A O 1
ATOM 770 N N . LYS A 1 104 ? -7.929 0.315 5.131 1.00 92.50 104 LYS A N 1
ATOM 771 C CA . LYS A 1 104 ? -7.334 -0.908 5.642 1.00 92.50 104 LYS A CA 1
ATOM 772 C C . LYS A 1 104 ? -6.328 -1.409 4.628 1.00 92.50 104 LYS A C 1
ATOM 774 O O . LYS A 1 104 ? -6.681 -1.668 3.477 1.00 92.50 104 LYS A O 1
ATOM 779 N N . VAL A 1 105 ? -5.091 -1.583 5.074 1.00 93.00 105 VAL A N 1
ATOM 780 C CA . VAL A 1 105 ? -4.020 -2.187 4.282 1.00 93.00 105 VAL A CA 1
ATOM 781 C C . VAL A 1 105 ? -3.814 -3.621 4.765 1.00 93.00 105 VAL A C 1
ATOM 783 O O . VAL A 1 105 ? -3.569 -3.858 5.948 1.00 93.00 105 VAL A O 1
ATOM 786 N N . THR A 1 106 ? -3.945 -4.587 3.856 1.00 92.00 106 THR A N 1
ATOM 787 C CA . THR A 1 106 ? -3.817 -6.023 4.158 1.00 92.00 106 THR A CA 1
ATOM 788 C C . THR A 1 106 ? -2.640 -6.622 3.397 1.00 92.00 106 THR A C 1
ATOM 790 O O . THR A 1 106 ? -2.430 -6.293 2.228 1.00 92.00 106 THR A O 1
ATOM 793 N N . GLY A 1 107 ? -1.878 -7.501 4.057 1.00 90.12 107 GLY A N 1
ATOM 794 C CA . GLY A 1 107 ? -0.720 -8.161 3.450 1.00 90.12 107 GLY A CA 1
ATOM 795 C C . GLY A 1 107 ? 0.413 -7.186 3.133 1.00 90.12 107 GLY A C 1
ATOM 796 O O . GLY A 1 107 ? 1.035 -7.282 2.079 1.00 90.12 107 GLY A O 1
ATOM 797 N N . LEU A 1 108 ? 0.642 -6.194 4.002 1.00 90.88 108 LEU A N 1
ATOM 798 C CA . LEU A 1 108 ? 1.696 -5.208 3.795 1.00 90.88 108 LEU A CA 1
ATOM 799 C C . LEU A 1 108 ? 3.070 -5.874 3.938 1.00 90.88 108 LEU A C 1
ATOM 801 O O . LEU A 1 108 ? 3.395 -6.463 4.965 1.00 90.88 108 LEU A O 1
ATOM 805 N N . VAL A 1 109 ? 3.892 -5.750 2.904 1.00 89.31 109 VAL A N 1
ATOM 806 C CA . VAL A 1 109 ? 5.254 -6.270 2.846 1.00 89.31 109 VAL A CA 1
ATOM 807 C C . VAL A 1 109 ? 6.196 -5.142 2.455 1.00 89.31 109 VAL A C 1
ATOM 809 O O . VAL A 1 109 ? 6.063 -4.532 1.389 1.00 89.31 109 VAL A O 1
ATOM 812 N N . ALA A 1 110 ? 7.194 -4.900 3.299 1.00 88.38 110 ALA A N 1
ATOM 813 C CA . ALA A 1 110 ? 8.346 -4.082 2.962 1.00 88.38 110 ALA A CA 1
ATOM 814 C C . ALA A 1 110 ? 9.403 -4.951 2.274 1.00 88.38 110 ALA A C 1
ATOM 816 O O . ALA A 1 110 ? 9.795 -5.999 2.781 1.00 88.38 110 ALA A O 1
ATOM 817 N N . THR A 1 111 ? 9.867 -4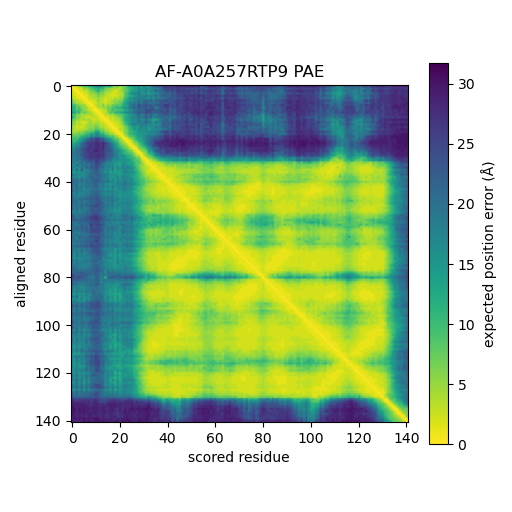.528 1.102 1.00 85.00 111 THR A N 1
ATOM 818 C CA . THR A 1 111 ? 10.950 -5.194 0.373 1.00 85.00 111 THR A CA 1
ATOM 819 C C . THR A 1 111 ? 12.145 -4.264 0.264 1.00 85.00 111 THR A C 1
ATOM 821 O O . THR A 1 111 ? 12.028 -3.175 -0.304 1.00 85.00 111 THR A O 1
ATOM 824 N N . THR A 1 112 ? 13.295 -4.696 0.777 1.00 85.69 112 THR A N 1
ATOM 825 C CA . THR A 1 112 ? 14.554 -3.969 0.593 1.00 85.69 112 THR A CA 1
ATOM 826 C C . THR A 1 112 ? 15.103 -4.230 -0.803 1.00 85.69 112 THR A C 1
ATOM 828 O O . THR A 1 112 ? 14.995 -5.337 -1.340 1.00 85.69 112 THR A O 1
ATOM 831 N N . TRP A 1 113 ? 15.694 -3.209 -1.412 1.00 81.25 113 TRP A N 1
ATOM 832 C CA . TRP A 1 113 ? 16.345 -3.336 -2.710 1.00 81.25 113 TRP A CA 1
ATOM 833 C C . TRP A 1 113 ? 17.618 -2.500 -2.762 1.00 81.25 113 TRP A C 1
ATOM 835 O O . TRP A 1 113 ? 17.735 -1.474 -2.092 1.00 81.25 113 TRP A O 1
ATOM 845 N N . GLN A 1 114 ? 18.553 -2.956 -3.591 1.00 79.56 114 GLN A N 1
ATOM 846 C CA . GLN A 1 114 ? 19.774 -2.251 -3.940 1.00 79.56 114 GLN A CA 1
ATOM 847 C C . GLN A 1 114 ? 20.011 -2.425 -5.444 1.00 79.56 114 GLN A C 1
ATOM 849 O O . GLN A 1 114 ? 19.876 -3.528 -5.967 1.00 79.56 114 GLN A O 1
ATOM 854 N N . MET A 1 115 ? 20.313 -1.333 -6.138 1.00 75.06 115 MET A N 1
ATOM 855 C CA . MET A 1 115 ? 20.622 -1.273 -7.566 1.00 75.06 115 MET A CA 1
ATOM 856 C C . MET A 1 115 ? 21.811 -0.330 -7.752 1.00 75.06 115 MET A C 1
ATOM 858 O O . MET A 1 115 ? 21.649 0.893 -7.726 1.00 75.06 115 MET A O 1
ATOM 862 N N . GLY A 1 116 ? 23.011 -0.898 -7.901 1.00 80.44 116 GLY A N 1
ATOM 863 C CA . GLY A 1 116 ? 24.254 -0.124 -7.834 1.00 80.44 116 GLY A CA 1
ATOM 864 C C . GLY A 1 116 ? 24.348 0.618 -6.499 1.00 80.44 116 GLY A C 1
ATOM 865 O O . GLY A 1 116 ? 24.171 0.008 -5.445 1.00 80.44 116 GLY A O 1
ATOM 866 N N . ASP A 1 117 ? 24.532 1.936 -6.557 1.00 80.75 117 ASP A N 1
ATOM 867 C CA . ASP A 1 117 ? 24.623 2.806 -5.374 1.00 80.75 117 ASP A CA 1
ATOM 868 C C . ASP A 1 117 ? 23.255 3.194 -4.784 1.00 80.75 117 ASP A C 1
ATOM 870 O O . ASP A 1 117 ? 23.166 3.765 -3.693 1.00 80.75 117 ASP A O 1
ATOM 874 N N . ARG A 1 118 ? 22.155 2.901 -5.493 1.00 77.56 118 ARG A N 1
ATOM 875 C CA . ARG A 1 118 ? 20.800 3.200 -5.019 1.00 77.56 118 ARG A CA 1
ATOM 876 C C . ARG A 1 118 ? 20.304 2.069 -4.139 1.00 77.56 118 ARG A C 1
ATOM 878 O O . ARG A 1 118 ? 20.395 0.905 -4.511 1.00 77.56 118 ARG A O 1
ATOM 885 N N . HIS A 1 119 ? 19.705 2.413 -3.013 1.00 79.50 119 HIS A N 1
ATOM 886 C CA . HIS A 1 119 ? 19.064 1.461 -2.122 1.00 79.50 119 HIS A CA 1
ATOM 887 C C . HIS A 1 119 ? 17.788 2.066 -1.547 1.00 79.50 119 HIS A C 1
ATOM 889 O O . HIS A 1 119 ? 17.615 3.286 -1.528 1.00 79.50 119 HIS A O 1
ATOM 895 N N . GLY A 1 120 ? 16.884 1.214 -1.081 1.00 82.06 120 GLY A N 1
ATOM 896 C CA . GLY A 1 120 ? 15.658 1.679 -0.456 1.00 82.06 120 GLY A CA 1
ATOM 897 C C . GLY A 1 120 ? 14.734 0.557 -0.022 1.00 82.06 120 GLY A C 1
ATOM 898 O O . GLY A 1 120 ? 15.058 -0.630 -0.095 1.00 82.06 120 GLY A O 1
ATOM 899 N N . VAL A 1 121 ? 13.548 0.967 0.419 1.00 86.00 121 VAL A N 1
ATOM 900 C CA . VAL A 1 121 ? 12.451 0.080 0.800 1.00 86.00 121 VAL A CA 1
ATOM 901 C C . VAL A 1 121 ? 11.273 0.363 -0.122 1.00 86.00 121 VAL A C 1
ATOM 903 O O . VAL A 1 121 ? 10.919 1.514 -0.358 1.00 86.00 121 VAL A O 1
ATOM 906 N N . SER A 1 122 ? 10.688 -0.690 -0.682 1.00 86.56 122 SER A N 1
ATOM 907 C CA . SER A 1 122 ? 9.422 -0.622 -1.413 1.00 86.56 122 SER A CA 1
ATOM 908 C C . SER A 1 122 ? 8.323 -1.268 -0.584 1.00 86.56 122 SER A C 1
ATOM 910 O O . SER A 1 122 ? 8.529 -2.355 -0.049 1.00 86.56 122 SER A O 1
ATOM 912 N N . PHE A 1 123 ? 7.150 -0.645 -0.537 1.00 92.44 123 PHE A N 1
ATOM 913 C CA . PHE A 1 123 ? 5.984 -1.191 0.148 1.00 92.44 123 PHE A CA 1
ATOM 914 C C . PHE A 1 123 ? 5.001 -1.768 -0.861 1.00 92.44 123 PHE A C 1
ATOM 916 O O . PHE A 1 123 ? 4.691 -1.151 -1.885 1.00 92.44 123 PHE A O 1
ATOM 923 N N . ARG A 1 124 ? 4.508 -2.967 -0.570 1.00 93.44 124 ARG A N 1
ATOM 924 C CA . ARG A 1 124 ? 3.497 -3.643 -1.372 1.00 93.44 124 ARG A CA 1
ATOM 925 C C . ARG A 1 124 ? 2.431 -4.230 -0.462 1.00 93.44 124 ARG A C 1
ATOM 927 O O . ARG A 1 124 ? 2.774 -4.757 0.584 1.00 93.44 124 ARG A O 1
ATOM 934 N N . ALA A 1 125 ? 1.173 -4.144 -0.866 1.00 94.12 125 ALA A N 1
ATOM 935 C CA . ALA A 1 125 ? 0.055 -4.753 -0.162 1.00 94.12 125 ALA A CA 1
ATOM 936 C C . ALA A 1 125 ? -0.745 -5.654 -1.103 1.00 94.12 125 ALA A C 1
ATOM 938 O O . ALA A 1 125 ? -0.787 -5.421 -2.316 1.00 94.12 125 ALA A O 1
ATOM 939 N N . ASP A 1 126 ? -1.414 -6.648 -0.529 1.00 92.12 126 ASP A N 1
ATOM 940 C CA . ASP A 1 126 ? -2.356 -7.491 -1.263 1.00 92.12 126 ASP A CA 1
ATOM 941 C C . ASP A 1 126 ? -3.643 -6.722 -1.562 1.00 92.12 126 ASP A C 1
ATOM 943 O O . ASP A 1 126 ? -4.238 -6.871 -2.631 1.00 92.12 126 ASP A O 1
ATOM 947 N N . LYS A 1 127 ? -4.074 -5.875 -0.617 1.00 91.69 127 LYS A N 1
ATOM 948 C CA . LYS A 1 127 ? -5.313 -5.109 -0.743 1.00 91.69 127 LYS A CA 1
ATOM 949 C C . LYS A 1 127 ? -5.267 -3.801 0.041 1.00 91.69 127 LYS A C 1
ATOM 951 O O . LYS A 1 127 ? -4.753 -3.754 1.159 1.00 91.69 127 LYS A O 1
ATOM 956 N N . VAL A 1 128 ? -5.863 -2.767 -0.546 1.00 93.50 128 VAL A N 1
ATOM 957 C CA . VAL A 1 128 ? -6.156 -1.482 0.098 1.00 93.50 128 VAL A CA 1
ATOM 958 C C . VAL A 1 128 ? -7.658 -1.251 -0.025 1.00 93.50 128 VAL A C 1
ATOM 960 O O . VAL A 1 128 ? -8.187 -1.221 -1.135 1.00 93.50 128 VAL A O 1
ATOM 963 N N . GLU A 1 129 ? -8.353 -1.135 1.103 1.00 92.81 129 GLU A N 1
ATOM 964 C CA . GLU A 1 129 ? -9.813 -0.985 1.147 1.00 92.81 129 GLU A CA 1
ATOM 965 C C . GLU A 1 129 ? -10.209 0.232 1.963 1.00 92.81 129 GLU A C 1
ATOM 967 O O . GLU A 1 129 ? -9.628 0.482 3.009 1.00 92.81 129 GLU A O 1
ATOM 972 N N . VAL A 1 130 ? -11.227 0.967 1.531 1.00 91.06 130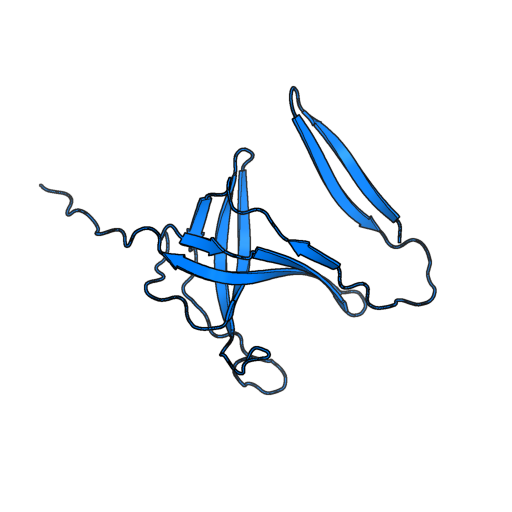 VAL A N 1
ATOM 973 C CA . VAL A 1 130 ? -11.758 2.089 2.310 1.00 91.06 130 VAL A CA 1
ATOM 974 C C . VAL A 1 130 ? -12.632 1.551 3.443 1.00 91.06 130 VAL A C 1
ATOM 976 O O . VAL A 1 130 ? -13.591 0.825 3.197 1.00 91.06 130 VAL A O 1
ATOM 979 N N . LEU A 1 131 ? -12.297 1.905 4.686 1.00 85.06 131 LEU A N 1
ATOM 980 C CA . LEU A 1 131 ? -13.022 1.478 5.890 1.00 85.06 131 LEU A CA 1
ATOM 981 C C . LEU A 1 131 ? -14.264 2.322 6.164 1.00 85.06 131 LEU A C 1
ATOM 983 O O . LEU A 1 131 ? -15.194 1.874 6.830 1.00 85.06 131 LEU A O 1
ATOM 987 N N . SER A 1 132 ? -14.299 3.548 5.657 1.00 62.94 132 SER A N 1
ATOM 988 C CA . SER A 1 132 ? -15.475 4.405 5.723 1.00 62.94 132 SER A CA 1
ATOM 989 C C . SER A 1 132 ? -15.452 5.350 4.529 1.00 62.94 132 SER A C 1
ATOM 991 O O . SER A 1 132 ? -14.552 6.190 4.455 1.00 62.94 132 SER A O 1
ATOM 993 N N . PRO A 1 133 ? -16.407 5.271 3.584 1.00 53.62 133 PRO A N 1
ATOM 994 C CA . PRO A 1 133 ? -16.691 6.438 2.775 1.00 53.62 133 PRO A CA 1
ATOM 995 C C . PRO A 1 133 ? -17.203 7.473 3.771 1.00 53.62 133 PRO A C 1
ATOM 997 O O . PRO A 1 133 ? -18.268 7.285 4.362 1.00 53.62 133 PRO A O 1
ATOM 1000 N N . THR A 1 134 ? -16.431 8.523 4.043 1.00 47.00 134 THR A N 1
ATOM 1001 C CA . THR A 1 134 ? -16.951 9.638 4.825 1.00 47.00 134 THR A CA 1
ATOM 1002 C C . THR A 1 134 ? -18.107 10.221 4.016 1.00 47.00 134 THR A C 1
ATOM 1004 O O . THR A 1 134 ? -17.942 11.022 3.100 1.00 47.00 134 THR A O 1
ATOM 1007 N N . THR A 1 135 ? -19.327 9.775 4.324 1.00 44.38 135 THR A N 1
ATOM 1008 C CA . THR A 1 135 ? -20.511 10.578 4.069 1.00 44.38 135 THR A CA 1
ATOM 1009 C C . THR A 1 135 ? -20.248 11.835 4.865 1.00 44.38 135 THR A C 1
ATOM 1011 O O . THR A 1 135 ? -20.305 11.820 6.093 1.00 44.38 135 THR A O 1
ATOM 1014 N N . LYS A 1 136 ? -19.848 12.898 4.168 1.00 43.81 136 LYS A N 1
ATOM 1015 C CA . LYS A 1 136 ? -19.851 14.251 4.697 1.00 43.81 136 LYS A CA 1
ATOM 1016 C C . LYS A 1 136 ? -21.242 14.458 5.287 1.00 43.81 136 LYS A C 1
ATOM 1018 O O . LYS A 1 136 ? -22.195 14.666 4.539 1.00 43.81 136 LYS A O 1
ATOM 1023 N N . ALA A 1 137 ? -21.376 14.324 6.605 1.00 48.62 137 ALA A N 1
ATOM 1024 C CA . ALA A 1 137 ? -22.589 14.736 7.281 1.00 48.62 137 ALA A CA 1
ATOM 1025 C C . ALA A 1 137 ? -22.781 16.214 6.909 1.00 48.62 137 ALA A C 1
ATOM 1027 O O . ALA A 1 137 ? -21.818 16.985 7.019 1.00 48.62 137 ALA A O 1
ATOM 1028 N N . PRO A 1 138 ? -23.946 16.616 6.372 1.00 43.91 138 PRO A N 1
ATOM 1029 C CA . PRO A 1 138 ? -24.188 18.022 6.131 1.00 43.91 138 PRO A CA 1
ATOM 1030 C C . PRO A 1 138 ? -24.055 18.714 7.486 1.00 43.91 138 PRO A C 1
ATOM 1032 O O . PRO A 1 138 ? -24.711 18.322 8.449 1.00 43.91 138 PRO A O 1
ATOM 1035 N N . VAL A 1 139 ? -23.159 19.699 7.567 1.00 52.09 139 VAL A N 1
ATOM 1036 C CA . VAL A 1 139 ? -23.177 20.678 8.653 1.00 52.09 139 VAL A CA 1
ATOM 1037 C C . VAL A 1 139 ? -24.563 21.307 8.588 1.00 52.09 139 VAL A C 1
ATOM 1039 O O . VAL A 1 139 ? -24.871 22.062 7.666 1.00 52.09 139 VAL A O 1
ATOM 1042 N N . ALA A 1 140 ? -25.437 20.863 9.483 1.00 49.12 140 ALA A N 1
ATOM 1043 C CA . ALA A 1 140 ? -26.757 21.423 9.647 1.00 49.12 140 ALA A CA 1
ATOM 1044 C C . ALA A 1 140 ? -26.602 22.769 10.361 1.00 49.12 140 ALA A C 1
ATOM 1046 O O . ALA A 1 140 ? -26.127 22.787 11.492 1.00 49.12 140 ALA A O 1
ATOM 1047 N N . ALA A 1 141 ? -27.001 23.814 9.627 1.00 42.59 141 ALA A N 1
ATOM 1048 C CA . ALA A 1 141 ? -27.430 25.162 10.021 1.00 42.59 141 ALA A CA 1
ATOM 1049 C C . ALA A 1 141 ? -26.564 25.949 11.019 1.00 42.59 141 ALA A C 1
ATOM 1051 O O . ALA A 1 141 ? -26.604 25.654 12.232 1.00 42.59 141 ALA A O 1
#

Mean predicted aligned error: 11.77 Å

Radius of gyration: 18.31 Å; Cα contacts (8 Å, |Δi|>4): 284; chains: 1; bounding box: 61×38×51 Å

Secondary structure (DSSP, 8-state):
-EEEEEEEEETTEEEEEEEEE----S-------EEEPP-TT-EEEE-S--EE-B-TTT-SBPB-TTSPBEEEEEEEEEETTEEEEEEEEEESPPTT--TT-EEEEES-EEEEEEETTEEEEEEEESEEEES----------

Solvent-accessible surface area (backbone atoms only — not comparable to full-atom values): 8388 Å² total; per-residue (Å²): 102,48,77,46,67,43,76,46,74,55,101,92,47,83,41,75,50,79,44,83,45,80,62,76,98,72,80,87,68,83,74,68,48,78,42,78,51,86,48,88,77,46,50,33,32,24,72,34,53,76,38,76,38,66,35,84,90,78,70,40,70,34,56,45,98,88,66,35,48,30,21,36,32,38,28,35,43,35,44,98,88,50,74,47,82,44,63,33,32,27,60,42,82,55,68,84,59,40,72,69,29,39,35,46,67,39,70,35,30,41,32,40,46,71,59,88,95,47,66,52,75,46,40,33,28,67,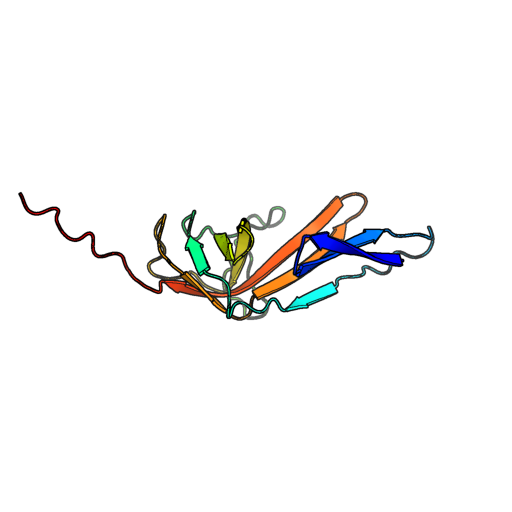41,61,43,59,76,44,80,78,72,76,72,76,84,78,129

pLDDT: mean 76.73, std 18.72, range [37.22, 95.56]

Sequence (141 aa):
MTLTVFAFSQPGVLYLRVVATNRDDNEIKESKMKLPIDTSSLDFLAVSIAEPVIDFDSRQQRVDADGKAIFAVSVVAIGGEGADILVVKVAGEPKGLILGAQVKVTGLVATTWQMGDRHGVSFRADKVEVLSPTTKAPVAA